Protein AF-A0A6J5VFG4-F1 (afdb_monomer)

Structure (mmCIF, N/CA/C/O backbone):
data_AF-A0A6J5VFG4-F1
#
_entry.id   AF-A0A6J5VFG4-F1
#
loop_
_atom_site.group_PDB
_atom_site.id
_atom_site.type_symbol
_atom_site.label_atom_id
_atom_site.label_alt_id
_atom_site.label_comp_id
_atom_site.label_asym_id
_atom_site.label_entity_id
_atom_site.label_seq_id
_atom_site.pdbx_PDB_ins_code
_atom_site.Cartn_x
_atom_site.Cartn_y
_atom_site.Cartn_z
_atom_site.occupancy
_atom_site.B_iso_or_equiv
_atom_site.auth_seq_id
_atom_site.auth_comp_id
_atom_site.auth_asym_id
_atom_site.auth_atom_id
_atom_site.pdbx_PDB_model_num
ATOM 1 N N . MET A 1 1 ? -16.075 -12.587 -3.058 1.00 44.75 1 MET A N 1
ATOM 2 C CA . MET A 1 1 ? -14.903 -13.185 -3.733 1.00 44.75 1 MET A CA 1
ATOM 3 C C . MET A 1 1 ? -13.722 -12.250 -3.522 1.00 44.75 1 MET A C 1
ATOM 5 O O . MET A 1 1 ? -13.872 -11.066 -3.803 1.00 44.75 1 MET A O 1
ATOM 9 N N . LEU A 1 2 ? -12.623 -12.747 -2.947 1.00 41.84 2 LEU A N 1
ATOM 10 C CA . LEU A 1 2 ? -11.382 -11.987 -2.767 1.00 41.84 2 LEU A CA 1
ATOM 11 C C . LEU A 1 2 ? -10.540 -12.166 -4.028 1.00 41.84 2 LEU A C 1
ATOM 13 O O . LEU A 1 2 ? -10.289 -13.301 -4.430 1.00 41.84 2 LEU A O 1
ATOM 17 N N . VAL A 1 3 ? -10.152 -11.066 -4.668 1.00 53.53 3 VAL A N 1
ATOM 18 C CA . VAL A 1 3 ? -9.369 -11.113 -5.906 1.00 53.53 3 VAL A CA 1
ATOM 19 C C . VAL A 1 3 ? -7.942 -10.676 -5.584 1.00 53.53 3 VAL A C 1
ATOM 21 O O . VAL A 1 3 ? -7.715 -9.535 -5.184 1.00 53.53 3 VAL A O 1
ATOM 24 N N . SER A 1 4 ? -6.986 -11.595 -5.740 1.00 50.12 4 SER A N 1
ATOM 25 C CA . SER A 1 4 ? -5.554 -11.282 -5.746 1.00 50.12 4 SER A CA 1
ATOM 26 C C . SER A 1 4 ? -5.126 -11.091 -7.197 1.00 50.12 4 SER A C 1
ATOM 28 O O . SER A 1 4 ? -5.202 -12.029 -7.991 1.00 50.12 4 SER A O 1
ATOM 30 N N . ILE A 1 5 ? -4.744 -9.868 -7.568 1.00 56.12 5 ILE A N 1
ATOM 31 C CA . ILE A 1 5 ? -4.450 -9.518 -8.964 1.00 56.12 5 ILE A CA 1
ATOM 32 C C . ILE A 1 5 ? -2.942 -9.427 -9.152 1.00 56.12 5 ILE A C 1
ATOM 34 O O . ILE A 1 5 ? -2.270 -8.632 -8.500 1.00 56.12 5 ILE A O 1
ATOM 38 N N . SER A 1 6 ? -2.432 -10.246 -10.072 1.00 51.03 6 SER A N 1
ATOM 39 C CA . SER A 1 6 ? -1.020 -10.275 -10.463 1.00 51.03 6 SER A CA 1
ATOM 40 C C . SER A 1 6 ? -0.828 -10.246 -11.989 1.00 51.03 6 SER A C 1
ATOM 42 O O . SER A 1 6 ? 0.137 -10.834 -12.444 1.00 51.03 6 SER A O 1
ATOM 44 N N . PHE A 1 7 ? -1.710 -9.661 -12.818 1.00 51.03 7 PHE A N 1
ATOM 45 C CA . PHE A 1 7 ? -1.560 -9.775 -14.288 1.00 51.03 7 PHE A CA 1
ATOM 46 C C . PHE A 1 7 ? -2.049 -8.571 -15.123 1.00 51.03 7 PHE A C 1
ATOM 48 O O . PHE A 1 7 ? -2.657 -7.640 -14.600 1.00 51.03 7 PHE A O 1
ATOM 55 N N . GLU A 1 8 ? -1.648 -8.587 -16.406 1.00 53.31 8 GLU A N 1
ATOM 56 C CA . GLU A 1 8 ? -1.772 -7.560 -17.460 1.00 53.31 8 GLU A CA 1
ATOM 57 C C . GLU A 1 8 ? -3.201 -7.064 -17.748 1.00 53.31 8 GLU A C 1
ATOM 59 O O . GLU A 1 8 ? -4.180 -7.766 -17.527 1.00 53.31 8 GLU A O 1
ATOM 64 N N . LEU A 1 9 ? -3.292 -5.834 -18.279 1.00 54.97 9 LEU A N 1
ATOM 65 C CA . LEU A 1 9 ? -4.532 -5.150 -18.672 1.00 54.97 9 LEU A CA 1
ATOM 66 C C . LEU A 1 9 ? -5.275 -5.908 -19.785 1.00 54.97 9 LEU A C 1
ATOM 68 O O . LEU A 1 9 ? -5.020 -5.687 -20.969 1.00 54.97 9 LEU A O 1
ATOM 72 N N . ASP A 1 10 ? -6.244 -6.737 -19.416 1.00 61.81 10 ASP A N 1
ATOM 73 C CA . ASP A 1 10 ? -7.206 -7.316 -20.349 1.00 61.81 10 ASP A CA 1
ATOM 74 C C . ASP A 1 10 ? -8.664 -7.082 -19.901 1.00 61.81 10 ASP A C 1
ATOM 76 O O . ASP A 1 10 ? -8.958 -6.648 -18.783 1.00 61.81 10 ASP A O 1
ATOM 80 N N . LEU A 1 11 ? -9.611 -7.355 -20.804 1.00 60.25 11 LEU A N 1
ATOM 81 C CA . LEU A 1 11 ? -11.048 -7.233 -20.527 1.00 60.25 11 LEU A CA 1
ATOM 82 C C . LEU A 1 11 ? -11.505 -8.160 -19.389 1.00 60.25 11 LEU A C 1
ATOM 84 O O . LEU A 1 11 ? -12.453 -7.830 -18.674 1.00 60.25 11 LEU A O 1
ATOM 88 N N . SER A 1 12 ? -10.828 -9.295 -19.194 1.00 66.50 12 SER A N 1
ATOM 89 C CA . SER A 1 12 ? -11.159 -10.244 -18.129 1.00 66.50 12 SER A CA 1
ATOM 90 C C . SER A 1 12 ? -10.854 -9.672 -16.739 1.00 66.50 12 SER A C 1
ATOM 92 O O . SER A 1 12 ? -11.622 -9.883 -15.795 1.00 66.50 12 SER A O 1
ATOM 94 N N . THR A 1 13 ? -9.812 -8.847 -16.625 1.00 68.31 13 THR A N 1
ATOM 95 C CA . THR A 1 13 ? -9.422 -8.158 -15.391 1.00 68.31 13 THR A CA 1
ATOM 96 C C . THR A 1 13 ? -10.493 -7.171 -14.932 1.00 68.31 13 THR A C 1
ATOM 98 O O . THR A 1 13 ? -10.845 -7.151 -13.753 1.00 68.31 13 THR A O 1
ATOM 101 N N . ILE A 1 14 ? -11.079 -6.401 -15.854 1.00 69.19 14 ILE A N 1
ATOM 102 C CA . ILE A 1 14 ? -12.143 -5.430 -15.539 1.00 69.19 14 ILE A CA 1
ATOM 103 C C . ILE A 1 14 ? -13.406 -6.146 -15.041 1.00 69.19 14 ILE A C 1
ATOM 105 O O . ILE A 1 14 ? -13.979 -5.747 -14.029 1.00 69.19 14 ILE A O 1
ATOM 109 N N . VAL A 1 15 ? -13.807 -7.237 -15.700 1.00 72.06 15 VAL A N 1
ATOM 110 C CA . VAL A 1 15 ? -14.963 -8.056 -15.283 1.00 72.06 15 VAL A CA 1
ATOM 111 C C . VAL A 1 15 ? -14.727 -8.718 -13.921 1.00 72.06 15 VAL A C 1
ATOM 113 O O . VAL A 1 15 ? -15.647 -8.878 -13.115 1.00 72.06 15 VAL A O 1
ATOM 116 N N . THR A 1 16 ? -13.486 -9.105 -13.638 1.00 79.06 16 THR A N 1
ATOM 117 C CA . THR A 1 16 ? -13.121 -9.690 -12.344 1.00 79.06 16 THR A CA 1
ATOM 118 C C . THR A 1 16 ? -13.194 -8.640 -11.235 1.00 79.06 16 THR A C 1
ATOM 120 O O . THR A 1 16 ? -13.777 -8.895 -10.180 1.00 79.06 16 THR A O 1
ATOM 123 N N . LEU A 1 17 ? -12.668 -7.439 -11.490 1.00 81.19 17 LEU A N 1
ATOM 124 C CA . LEU A 1 17 ? -12.729 -6.300 -10.573 1.00 81.19 17 LEU A CA 1
ATOM 125 C C . LEU A 1 17 ? -14.165 -5.845 -10.298 1.00 81.19 17 LEU A C 1
ATOM 127 O O . LEU A 1 17 ? -14.497 -5.560 -9.150 1.00 81.19 17 LEU A O 1
ATOM 131 N N . SER A 1 18 ? -15.042 -5.843 -11.307 1.00 82.12 18 SER A N 1
ATOM 132 C CA . SER A 1 18 ? -16.435 -5.411 -11.134 1.00 82.12 18 SER A CA 1
ATOM 133 C C . SER A 1 18 ? -17.255 -6.293 -10.199 1.00 82.12 18 SER A C 1
ATOM 135 O O . SER A 1 18 ? -18.247 -5.838 -9.641 1.00 82.12 18 SER A O 1
ATOM 137 N N . ASN A 1 19 ? -16.837 -7.543 -10.002 1.00 84.94 19 ASN A N 1
ATOM 138 C CA . ASN A 1 19 ? -17.477 -8.488 -9.087 1.00 84.94 19 ASN A CA 1
ATOM 139 C C . ASN A 1 19 ? -16.701 -8.662 -7.767 1.00 84.94 19 ASN A C 1
ATOM 141 O O . ASN A 1 19 ? -17.048 -9.518 -6.945 1.00 84.94 19 ASN A O 1
ATOM 145 N N . ALA A 1 20 ? -15.624 -7.898 -7.563 1.00 83.69 20 ALA A N 1
ATOM 146 C CA . ALA A 1 20 ? -14.801 -7.994 -6.370 1.00 83.69 20 ALA A CA 1
ATOM 147 C C . ALA A 1 20 ? -15.485 -7.301 -5.186 1.00 83.69 20 ALA A C 1
ATOM 149 O O . ALA A 1 20 ? -15.864 -6.136 -5.256 1.00 83.69 20 ALA A O 1
ATOM 150 N N . ALA A 1 21 ? -15.590 -8.015 -4.065 1.00 88.69 21 ALA A N 1
ATOM 151 C CA . ALA A 1 21 ? -16.024 -7.420 -2.797 1.00 88.69 21 ALA A CA 1
ATOM 152 C C . ALA A 1 21 ? -14.863 -6.730 -2.058 1.00 88.69 21 ALA A C 1
ATOM 154 O O . ALA A 1 21 ? -15.083 -5.930 -1.155 1.00 88.69 21 ALA A O 1
ATOM 155 N N . PHE A 1 22 ? -13.630 -7.093 -2.419 1.00 87.25 22 PHE A N 1
ATOM 156 C CA . PHE A 1 22 ? -12.394 -6.624 -1.811 1.00 87.25 22 PHE A CA 1
ATOM 157 C C . PHE A 1 22 ? -11.240 -6.819 -2.800 1.00 87.25 22 PHE A C 1
ATOM 159 O O . PHE A 1 22 ? -11.153 -7.871 -3.447 1.00 87.25 22 PHE A O 1
ATOM 166 N N . VAL A 1 23 ? -10.342 -5.839 -2.881 1.00 89.56 23 VAL A N 1
ATOM 167 C CA . VAL A 1 23 ? -9.135 -5.867 -3.713 1.00 89.56 23 VAL A CA 1
ATOM 168 C C . VAL A 1 23 ? -7.900 -5.964 -2.819 1.00 89.56 23 VAL A C 1
ATOM 170 O O . VAL A 1 23 ? -7.628 -5.078 -2.010 1.00 89.56 23 VAL A O 1
ATOM 173 N N . LEU A 1 24 ? -7.129 -7.039 -2.994 1.00 88.62 24 LEU A N 1
ATOM 174 C CA . LEU A 1 24 ? -5.840 -7.235 -2.333 1.00 88.62 24 LEU A CA 1
ATOM 175 C C . LEU A 1 24 ? -4.719 -7.144 -3.367 1.00 88.62 24 LEU A C 1
ATOM 177 O O . LEU A 1 24 ? -4.624 -8.002 -4.250 1.00 88.62 24 LEU A O 1
ATOM 181 N N . VAL A 1 25 ? -3.838 -6.155 -3.221 1.00 88.06 25 VAL A N 1
ATOM 182 C CA . VAL A 1 25 ? -2.625 -6.047 -4.039 1.00 88.06 25 VAL A CA 1
ATOM 183 C C . VAL A 1 25 ? -1.414 -6.421 -3.183 1.00 88.06 25 VAL A C 1
ATOM 185 O O . VAL A 1 25 ? -1.048 -5.675 -2.267 1.00 88.06 25 VAL A O 1
ATOM 188 N N . PRO A 1 26 ? -0.798 -7.588 -3.434 1.00 85.94 26 PRO A N 1
ATOM 189 C CA . PRO A 1 26 ? 0.342 -8.050 -2.660 1.00 85.94 26 PRO A CA 1
ATOM 190 C C . PRO A 1 26 ? 1.625 -7.295 -3.032 1.00 85.94 26 PRO A C 1
ATOM 192 O O . PRO A 1 26 ? 1.679 -6.509 -3.979 1.00 85.94 26 PRO A O 1
ATOM 195 N N . GLY A 1 27 ? 2.694 -7.587 -2.292 1.00 80.38 27 GLY A N 1
ATOM 196 C CA . GLY A 1 27 ? 4.033 -7.162 -2.679 1.00 80.38 27 GLY A CA 1
ATOM 197 C C . GLY A 1 27 ? 4.496 -7.842 -3.970 1.00 80.38 27 GLY A C 1
ATOM 198 O O . GLY A 1 27 ? 4.055 -8.936 -4.315 1.00 80.38 27 GLY A O 1
ATOM 199 N N . GLY A 1 28 ? 5.445 -7.212 -4.651 1.00 77.94 28 GLY A N 1
ATOM 200 C CA . GLY A 1 28 ? 6.072 -7.724 -5.864 1.00 77.94 28 GLY A CA 1
ATOM 201 C C . GLY A 1 28 ? 7.458 -7.117 -6.046 1.00 77.94 28 GLY A C 1
ATOM 202 O O . GLY A 1 28 ? 7.914 -6.333 -5.211 1.00 77.94 28 GLY A O 1
ATOM 203 N N . PHE A 1 29 ? 8.147 -7.513 -7.112 1.00 72.75 29 PHE A N 1
ATOM 204 C CA . PHE A 1 29 ? 9.453 -6.966 -7.466 1.00 72.75 29 PHE A CA 1
ATOM 205 C C . PHE A 1 29 ? 9.590 -6.881 -8.987 1.00 72.75 29 PHE A C 1
ATOM 207 O O . PHE A 1 29 ? 9.280 -7.853 -9.681 1.00 72.75 29 PHE A O 1
ATOM 214 N N . GLY A 1 30 ? 10.106 -5.753 -9.477 1.00 72.50 30 GLY A N 1
ATOM 215 C CA . GLY A 1 30 ? 10.224 -5.471 -10.906 1.00 72.50 30 GLY A CA 1
ATOM 216 C C . GLY A 1 30 ? 8.951 -4.875 -11.515 1.00 72.50 30 GLY A C 1
ATOM 217 O O . GLY A 1 30 ? 8.002 -4.534 -10.819 1.00 72.50 30 GLY A O 1
ATOM 218 N N . ASP A 1 31 ? 8.954 -4.750 -12.838 1.00 74.00 31 ASP A N 1
ATOM 219 C CA . ASP A 1 31 ? 7.977 -4.016 -13.656 1.00 74.00 31 ASP A CA 1
ATOM 220 C C . ASP A 1 31 ? 6.775 -4.855 -14.126 1.00 74.00 31 ASP A C 1
ATOM 222 O O . ASP A 1 31 ? 5.698 -4.330 -14.432 1.00 74.00 31 ASP A O 1
ATOM 226 N N . ARG A 1 32 ? 6.932 -6.180 -14.184 1.00 79.38 32 ARG A N 1
ATOM 227 C CA . ARG A 1 32 ? 5.890 -7.090 -14.675 1.00 79.38 32 ARG A CA 1
ATOM 228 C C . ARG A 1 32 ? 4.639 -7.039 -13.798 1.00 79.38 32 ARG A C 1
ATOM 230 O O . ARG A 1 32 ? 4.697 -7.265 -12.594 1.00 79.38 32 ARG A O 1
ATOM 237 N N . GLY A 1 33 ? 3.488 -6.795 -14.427 1.00 77.81 33 GLY A N 1
ATOM 238 C CA . GLY A 1 33 ? 2.179 -6.762 -13.760 1.00 77.81 33 GLY A CA 1
ATOM 239 C C . GLY A 1 33 ? 1.864 -5.462 -13.008 1.00 77.81 33 GLY A C 1
ATOM 240 O O . GLY A 1 33 ? 0.717 -5.270 -12.606 1.00 77.81 33 GLY A O 1
ATOM 241 N N . VAL A 1 34 ? 2.818 -4.528 -12.891 1.00 83.19 34 VAL A N 1
ATOM 242 C CA . VAL A 1 34 ? 2.644 -3.254 -12.167 1.00 83.19 34 VAL A CA 1
ATOM 243 C C . VAL A 1 34 ? 1.479 -2.441 -12.727 1.00 83.19 34 VAL A C 1
ATOM 245 O O . VAL A 1 34 ? 0.654 -1.942 -11.968 1.00 83.19 34 VAL A O 1
ATOM 248 N N . LYS A 1 35 ? 1.335 -2.368 -14.055 1.00 83.06 35 LYS A N 1
ATOM 249 C CA . LYS A 1 35 ? 0.219 -1.646 -14.693 1.00 83.06 35 LYS A CA 1
ATOM 250 C C . LYS A 1 35 ? -1.155 -2.202 -14.296 1.00 83.06 35 LYS A C 1
ATOM 252 O O . LYS A 1 35 ? -2.088 -1.429 -14.096 1.00 83.06 35 LYS A O 1
ATOM 257 N N . GLY A 1 36 ? -1.275 -3.523 -14.151 1.00 84.06 36 GLY A N 1
ATOM 258 C CA . GLY A 1 36 ? -2.506 -4.170 -13.690 1.00 84.06 36 GLY A CA 1
ATOM 259 C C . GLY A 1 36 ? -2.797 -3.874 -12.218 1.00 84.06 36 GLY A C 1
ATOM 260 O O . GLY A 1 36 ? -3.933 -3.579 -11.860 1.00 84.06 36 GLY A O 1
ATOM 261 N N . MET A 1 37 ? -1.761 -3.857 -11.374 1.00 87.19 37 MET A N 1
ATOM 262 C CA . MET A 1 37 ? -1.876 -3.470 -9.961 1.00 87.19 37 MET A CA 1
ATOM 263 C C . MET A 1 37 ? -2.306 -2.006 -9.796 1.00 87.19 37 MET A C 1
ATOM 265 O O . MET A 1 37 ? -3.199 -1.717 -9.002 1.00 87.19 37 MET A O 1
ATOM 269 N N . ILE A 1 38 ? -1.731 -1.093 -10.590 1.00 87.44 38 ILE A N 1
ATOM 270 C CA . ILE A 1 38 ? -2.130 0.322 -10.630 1.00 87.44 38 ILE A CA 1
ATOM 271 C C . ILE A 1 38 ? -3.604 0.447 -11.030 1.00 87.44 38 ILE A C 1
ATOM 273 O O . ILE A 1 38 ? -4.355 1.174 -10.380 1.00 87.44 38 ILE A O 1
ATOM 277 N N . LEU A 1 39 ? -4.044 -0.292 -12.057 1.00 87.06 39 LEU A N 1
ATOM 278 C CA . LEU A 1 39 ? -5.446 -0.300 -12.477 1.00 87.06 39 LEU A CA 1
ATOM 279 C C . LEU A 1 39 ? -6.370 -0.826 -11.373 1.00 87.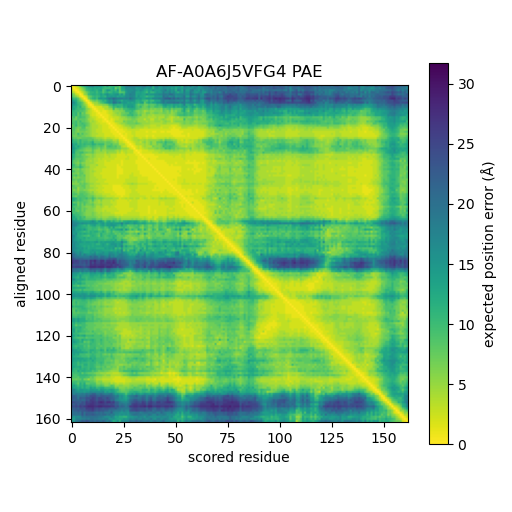06 39 LEU A C 1
ATOM 281 O O . LEU A 1 39 ? -7.411 -0.228 -11.122 1.00 87.06 39 LEU A O 1
ATOM 285 N N . ALA A 1 40 ? -5.995 -1.913 -10.699 1.00 88.62 40 ALA A N 1
ATOM 286 C CA . ALA A 1 40 ? -6.774 -2.480 -9.603 1.00 88.62 40 ALA A CA 1
ATOM 287 C C . ALA A 1 40 ? -6.923 -1.487 -8.441 1.00 88.62 40 ALA A C 1
ATOM 289 O O . ALA A 1 40 ? -8.027 -1.300 -7.928 1.00 88.62 40 ALA A O 1
ATOM 290 N N . ALA A 1 41 ? -5.838 -0.803 -8.067 1.00 89.81 41 ALA A N 1
ATOM 291 C CA . ALA A 1 41 ? -5.869 0.229 -7.038 1.00 89.81 41 ALA A CA 1
ATOM 292 C C . ALA A 1 41 ? -6.720 1.438 -7.455 1.00 89.81 41 ALA A C 1
ATOM 294 O O . ALA A 1 41 ? -7.505 1.947 -6.653 1.00 89.81 41 ALA A O 1
ATOM 295 N N . LYS A 1 42 ? -6.611 1.871 -8.720 1.00 89.00 42 LYS A N 1
ATOM 296 C CA . LYS A 1 42 ? -7.449 2.937 -9.285 1.00 89.00 42 LYS A CA 1
ATOM 297 C C . LYS A 1 42 ? -8.929 2.560 -9.236 1.00 89.00 42 LYS A C 1
ATOM 299 O O . LYS A 1 42 ? -9.734 3.317 -8.706 1.00 89.00 42 LYS A O 1
ATOM 304 N N . TYR A 1 43 ? -9.269 1.367 -9.722 1.00 89.81 43 TYR A N 1
ATOM 305 C CA . TYR A 1 43 ? -10.637 0.861 -9.739 1.00 89.81 43 TYR A CA 1
ATOM 306 C C . TYR A 1 43 ? -11.231 0.809 -8.332 1.00 89.81 43 TYR A C 1
ATOM 308 O O . TYR A 1 43 ? -12.344 1.290 -8.123 1.00 89.81 43 TYR A O 1
ATOM 316 N N . ALA A 1 44 ? -10.484 0.261 -7.369 1.00 90.44 44 ALA A N 1
ATOM 317 C CA . ALA A 1 44 ? -10.934 0.162 -5.989 1.00 90.44 44 ALA A CA 1
ATOM 318 C C . ALA A 1 44 ? -11.253 1.546 -5.408 1.00 90.44 44 ALA A C 1
ATOM 320 O O . ALA A 1 44 ? -12.350 1.756 -4.895 1.00 90.44 44 ALA A O 1
ATOM 321 N N . ARG A 1 45 ? -10.340 2.506 -5.613 1.00 89.94 45 ARG A N 1
ATOM 322 C CA . ARG A 1 45 ? -10.477 3.901 -5.178 1.00 89.94 45 ARG A CA 1
ATOM 323 C C . ARG A 1 45 ? -11.698 4.597 -5.787 1.00 89.94 45 ARG A C 1
ATOM 325 O O . ARG A 1 45 ? -12.414 5.286 -5.070 1.00 89.94 45 ARG A O 1
ATOM 332 N N . GLU A 1 46 ? -11.925 4.443 -7.090 1.00 90.00 46 GLU A N 1
ATOM 333 C CA . GLU A 1 46 ? -13.010 5.127 -7.813 1.00 90.00 46 GLU A CA 1
ATOM 334 C C . GLU A 1 46 ? -14.393 4.515 -7.544 1.00 90.00 46 GLU A C 1
ATOM 336 O O . GLU A 1 46 ? -15.396 5.224 -7.582 1.00 90.00 46 GLU A O 1
ATOM 341 N N . ASN A 1 47 ? -14.454 3.215 -7.242 1.00 90.38 47 ASN A N 1
ATOM 342 C CA . ASN A 1 47 ? -15.711 2.478 -7.069 1.00 90.38 47 ASN A CA 1
ATOM 343 C C . ASN A 1 47 ? -16.043 2.167 -5.601 1.00 90.38 47 ASN A C 1
ATOM 345 O O . ASN A 1 47 ? -16.978 1.415 -5.335 1.00 90.38 47 ASN A O 1
ATOM 349 N N . ASN A 1 48 ? -15.303 2.740 -4.645 1.00 91.25 48 ASN A N 1
ATOM 350 C CA . ASN A 1 48 ? -15.458 2.490 -3.208 1.00 91.25 48 ASN A CA 1
ATOM 351 C C . ASN A 1 48 ? -15.356 1.003 -2.820 1.00 91.25 48 ASN A C 1
ATOM 353 O O . ASN A 1 48 ? -15.998 0.557 -1.865 1.00 91.25 48 ASN A O 1
ATOM 357 N N . VAL A 1 49 ? -14.560 0.223 -3.555 1.00 91.44 49 VAL A N 1
ATOM 358 C CA . VAL A 1 49 ? -14.328 -1.191 -3.237 1.00 91.44 49 VAL A CA 1
ATOM 359 C C . VAL A 1 49 ? -13.192 -1.272 -2.219 1.00 91.44 49 VAL A C 1
ATOM 361 O O . VAL A 1 49 ? -12.112 -0.752 -2.495 1.00 91.44 49 VAL A O 1
ATOM 364 N N . PRO A 1 50 ? -13.388 -1.926 -1.059 1.00 92.06 50 PRO A N 1
ATOM 365 C CA . PRO A 1 50 ? -12.350 -2.102 -0.050 1.00 92.06 50 PRO A CA 1
ATOM 366 C C . PRO A 1 50 ? -10.998 -2.552 -0.622 1.00 92.06 50 PRO A C 1
ATOM 368 O O . PRO A 1 50 ? -10.941 -3.500 -1.407 1.00 92.06 50 PRO A O 1
ATOM 371 N N . TYR A 1 51 ? -9.918 -1.882 -0.213 1.00 90.94 51 TYR A N 1
ATOM 372 C CA . TYR A 1 51 ? -8.572 -2.077 -0.754 1.00 90.94 51 TYR A CA 1
ATOM 373 C C . TYR A 1 51 ? -7.525 -2.280 0.343 1.00 90.94 51 TYR A C 1
ATOM 375 O O . TYR A 1 51 ? -7.469 -1.504 1.301 1.00 90.94 51 TYR A O 1
ATOM 383 N N . LEU A 1 52 ? -6.639 -3.258 0.145 1.00 89.81 52 LEU A N 1
ATOM 384 C CA . LEU A 1 52 ? -5.390 -3.390 0.894 1.00 89.81 52 LEU A CA 1
ATOM 385 C C . LEU A 1 52 ? -4.197 -3.547 -0.052 1.00 89.81 52 LEU A C 1
ATOM 387 O O . LEU A 1 52 ? -4.121 -4.505 -0.823 1.00 89.81 52 LEU A O 1
ATOM 391 N N . GLY A 1 53 ? -3.242 -2.625 0.053 1.00 88.94 53 GLY A N 1
ATOM 392 C CA . GLY A 1 53 ? -1.976 -2.661 -0.674 1.00 88.94 53 GLY A CA 1
ATOM 393 C C . GLY A 1 53 ? -0.804 -2.978 0.250 1.00 88.94 53 GLY A C 1
ATOM 394 O O . GLY A 1 53 ? -0.551 -2.239 1.198 1.00 88.94 53 GLY A O 1
ATOM 395 N N . ILE A 1 54 ? -0.056 -4.040 -0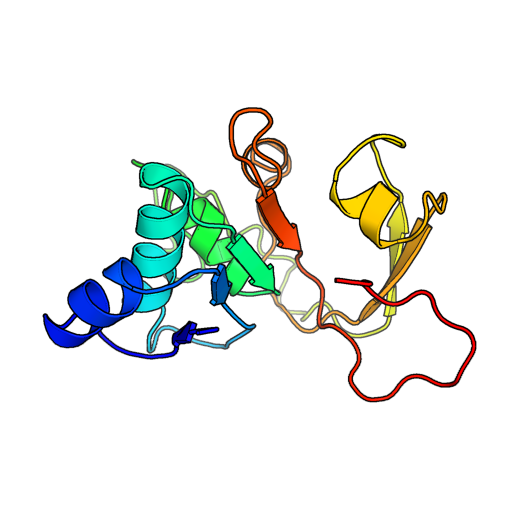.044 1.00 86.12 54 ILE A N 1
ATOM 396 C CA . ILE A 1 54 ? 1.104 -4.474 0.750 1.00 86.12 54 ILE A CA 1
ATOM 397 C C . ILE A 1 54 ? 2.384 -4.255 -0.060 1.00 86.12 54 ILE A C 1
ATOM 399 O O . ILE A 1 54 ? 2.497 -4.744 -1.182 1.00 86.12 54 ILE A O 1
ATOM 403 N N . CYS A 1 55 ? 3.379 -3.572 0.506 1.00 85.50 55 CYS A N 1
ATOM 404 C CA . CYS A 1 55 ? 4.673 -3.293 -0.121 1.00 85.50 55 CYS A CA 1
ATOM 405 C C . CYS A 1 55 ? 4.504 -2.601 -1.493 1.00 85.50 55 CYS A C 1
ATOM 407 O O . CYS A 1 55 ? 4.064 -1.454 -1.546 1.00 85.50 55 CYS A O 1
ATOM 409 N N . LEU A 1 56 ? 4.759 -3.291 -2.610 1.00 83.88 56 LEU A N 1
ATOM 410 C CA . LEU A 1 56 ? 4.486 -2.769 -3.958 1.00 83.88 56 LEU A CA 1
ATOM 411 C C . LEU A 1 56 ? 3.003 -2.395 -4.157 1.00 83.88 56 LEU A C 1
ATOM 413 O O . LEU A 1 56 ? 2.692 -1.442 -4.867 1.00 83.88 56 LEU A O 1
ATOM 417 N N . GLY A 1 57 ? 2.074 -3.074 -3.479 1.00 85.88 57 GLY A N 1
ATOM 418 C CA . GLY A 1 57 ? 0.660 -2.698 -3.457 1.00 85.88 57 GLY A CA 1
ATOM 419 C C . GLY A 1 57 ? 0.405 -1.317 -2.849 1.00 85.88 57 GLY A C 1
ATOM 420 O O . GLY A 1 57 ? -0.490 -0.598 -3.288 1.00 85.88 57 GLY A O 1
ATOM 421 N N . MET A 1 58 ? 1.210 -0.894 -1.870 1.00 88.00 58 MET A N 1
ATOM 422 C CA . MET A 1 58 ? 1.148 0.473 -1.353 1.00 88.00 58 MET A CA 1
ATOM 423 C C . MET A 1 58 ? 1.649 1.464 -2.407 1.00 88.00 58 MET A C 1
ATOM 425 O O . MET A 1 58 ? 0.977 2.453 -2.685 1.00 88.00 58 MET A O 1
ATOM 429 N N . GLN A 1 59 ? 2.785 1.180 -3.042 1.00 86.06 59 GLN A N 1
ATOM 430 C CA . GLN A 1 59 ? 3.368 2.054 -4.065 1.00 86.06 59 GLN A CA 1
ATOM 431 C C . GLN A 1 59 ? 2.435 2.220 -5.273 1.00 86.06 59 GLN A C 1
ATOM 433 O O . GLN A 1 59 ? 2.142 3.337 -5.686 1.00 86.06 59 GLN A O 1
ATOM 438 N N . THR A 1 60 ? 1.880 1.127 -5.791 1.00 87.19 60 THR A N 1
ATOM 439 C CA . THR A 1 60 ? 0.924 1.156 -6.913 1.00 87.19 60 THR A CA 1
ATOM 440 C C . THR A 1 60 ? -0.373 1.891 -6.570 1.00 87.19 60 THR A C 1
ATOM 442 O O . THR A 1 60 ? -0.965 2.517 -7.445 1.00 87.19 60 THR A O 1
ATOM 445 N N . SER A 1 61 ? -0.773 1.912 -5.293 1.00 88.44 61 SER A N 1
ATOM 446 C CA . SER A 1 61 ? -1.914 2.704 -4.811 1.00 88.44 61 SER A CA 1
ATOM 447 C C . SER A 1 61 ? -1.687 4.219 -4.832 1.00 88.44 61 SER A C 1
ATOM 449 O O . SER A 1 61 ? -2.656 4.980 -4.809 1.00 88.44 61 SER A O 1
ATOM 451 N N . VAL A 1 62 ? -0.420 4.640 -4.843 1.00 85.94 62 VAL A N 1
ATOM 452 C CA . VAL A 1 62 ? 0.007 6.033 -5.000 1.00 85.94 62 VAL A CA 1
ATOM 453 C C . VAL A 1 62 ? 0.133 6.380 -6.477 1.00 85.94 62 VAL A C 1
ATOM 455 O O . VAL A 1 62 ? -0.344 7.427 -6.904 1.00 85.94 62 VAL A O 1
ATOM 458 N N . LEU A 1 63 ? 0.709 5.469 -7.264 1.00 84.25 63 LEU A N 1
ATOM 459 C CA . LEU A 1 63 ? 0.840 5.600 -8.719 1.00 84.25 63 LEU A CA 1
ATOM 460 C C . LEU A 1 63 ? -0.506 5.562 -9.457 1.00 84.25 63 LEU A C 1
ATOM 462 O O . LEU A 1 63 ? -0.580 5.941 -10.620 1.00 84.25 63 LEU A O 1
ATOM 466 N N . SER A 1 64 ? -1.583 5.115 -8.806 1.00 83.06 64 SER A N 1
ATOM 467 C CA . SER A 1 64 ? -2.935 5.178 -9.372 1.00 83.06 64 SER A CA 1
ATOM 468 C C . SER A 1 64 ? -3.514 6.593 -9.428 1.00 83.06 64 SER A C 1
ATOM 470 O O . SER A 1 64 ? -4.531 6.804 -10.093 1.00 83.06 64 SER A O 1
ATOM 472 N N . LEU A 1 65 ? -2.882 7.563 -8.761 1.00 81.56 65 LEU A N 1
ATOM 473 C CA . LEU A 1 65 ? -3.264 8.964 -8.847 1.00 81.56 65 LEU A CA 1
ATOM 474 C C . LEU A 1 65 ? -2.817 9.587 -10.165 1.00 81.56 65 LEU A C 1
ATOM 476 O O . LEU A 1 65 ? -1.735 9.314 -10.683 1.00 81.56 65 LEU A O 1
ATOM 480 N N . GLU A 1 66 ? -3.637 10.498 -10.682 1.00 65.38 66 GLU A N 1
ATOM 481 C 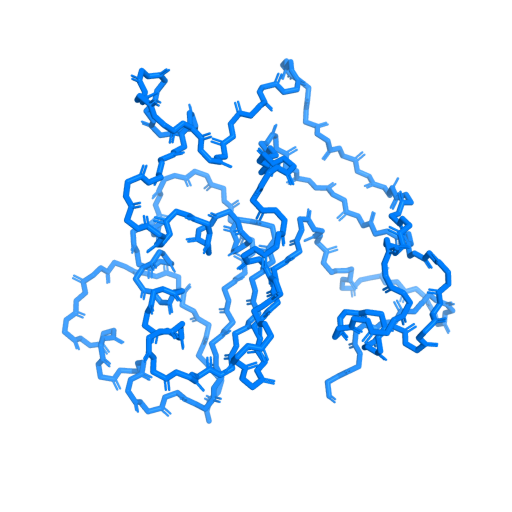CA . GLU A 1 66 ? -3.248 11.265 -11.854 1.00 65.38 66 GLU A CA 1
ATOM 482 C C . GLU A 1 66 ? -1.982 12.079 -11.562 1.00 65.38 66 GLU A C 1
ATOM 484 O O . GLU A 1 66 ? -1.909 12.815 -10.576 1.00 65.38 66 GLU A O 1
ATOM 489 N N . ARG A 1 67 ? -1.011 11.988 -12.480 1.00 66.56 67 ARG A N 1
ATOM 490 C CA . ARG A 1 67 ? 0.239 12.766 -12.496 1.00 66.56 67 ARG A CA 1
ATOM 491 C C . ARG A 1 67 ? 1.278 12.370 -11.445 1.00 66.56 67 ARG A C 1
ATOM 493 O O . ARG A 1 67 ? 2.138 13.195 -11.162 1.00 66.56 67 ARG A O 1
ATOM 500 N N . VAL A 1 68 ? 1.230 11.166 -10.882 1.00 73.75 68 VAL A N 1
ATOM 501 C CA . VAL A 1 68 ? 2.256 10.664 -9.954 1.00 73.75 68 VAL A CA 1
ATOM 502 C C . VAL A 1 68 ? 2.960 9.460 -10.575 1.00 73.75 68 VAL A C 1
ATOM 504 O O . VAL A 1 68 ? 2.290 8.520 -10.986 1.00 73.75 68 VAL A O 1
ATOM 507 N N . ASP A 1 69 ? 4.294 9.475 -10.625 1.00 73.38 69 ASP A N 1
ATOM 508 C CA . ASP A 1 69 ? 5.087 8.357 -11.160 1.00 73.38 69 ASP A CA 1
ATOM 509 C C . ASP A 1 69 ? 6.145 7.865 -10.158 1.00 73.38 69 ASP A C 1
ATOM 511 O O . ASP A 1 69 ? 6.302 8.430 -9.067 1.00 73.38 69 ASP A O 1
ATOM 515 N N . SER A 1 70 ? 6.865 6.796 -10.503 1.00 72.06 70 SER A N 1
ATOM 516 C CA . SER A 1 70 ? 7.957 6.268 -9.692 1.00 72.06 70 SER A CA 1
ATOM 517 C C . SER A 1 70 ? 9.308 6.353 -10.379 1.00 72.06 70 SER A C 1
ATOM 519 O O . SER A 1 70 ? 9.456 5.917 -11.515 1.00 72.06 70 SER A O 1
ATOM 521 N N . THR A 1 71 ? 10.331 6.765 -9.625 1.00 72.88 71 THR A N 1
ATOM 522 C CA . THR A 1 71 ? 11.725 6.687 -10.092 1.00 72.88 71 THR A CA 1
ATOM 523 C C . THR A 1 71 ? 12.245 5.252 -10.217 1.00 72.88 71 THR A C 1
ATOM 525 O O . THR A 1 71 ? 13.326 5.046 -10.760 1.00 72.88 71 THR A O 1
ATOM 528 N N . GLU A 1 72 ? 11.495 4.247 -9.745 1.00 71.94 72 GLU A N 1
ATOM 529 C CA . GLU A 1 72 ? 11.773 2.837 -10.047 1.00 71.94 72 GLU A CA 1
ATOM 530 C C . GLU A 1 72 ? 11.546 2.515 -11.533 1.00 71.94 72 GLU A C 1
ATOM 532 O O . GLU A 1 72 ? 12.259 1.679 -12.086 1.00 71.94 72 GLU A O 1
ATOM 537 N N . PHE A 1 73 ? 10.579 3.180 -12.178 1.00 71.94 73 PHE A N 1
ATOM 538 C CA . PHE A 1 73 ? 10.182 2.912 -13.565 1.00 71.94 73 PHE A CA 1
ATOM 539 C C . PHE A 1 73 ? 10.595 4.028 -14.535 1.00 71.94 73 PHE A C 1
ATOM 541 O O . PHE A 1 73 ? 10.902 3.732 -15.689 1.00 71.94 73 PHE A O 1
ATOM 548 N N . ASP A 1 74 ? 10.639 5.282 -14.074 1.00 72.56 74 ASP A N 1
ATOM 549 C CA . ASP A 1 74 ? 11.117 6.444 -14.828 1.00 72.56 74 ASP A CA 1
ATOM 550 C C . ASP A 1 74 ? 11.955 7.373 -13.934 1.00 72.56 74 ASP A C 1
ATOM 552 O O . ASP A 1 74 ? 11.434 8.158 -13.138 1.00 72.56 74 ASP A O 1
ATOM 556 N N . GLU A 1 75 ? 13.280 7.306 -14.083 1.00 72.94 75 GLU A N 1
ATOM 557 C CA . GLU A 1 75 ? 14.239 8.119 -13.323 1.00 72.94 75 GLU A CA 1
ATOM 558 C C . GLU A 1 75 ? 14.060 9.635 -13.546 1.00 72.94 75 GLU A C 1
ATOM 560 O O . GLU A 1 75 ? 14.439 10.434 -12.688 1.00 72.94 75 GLU A O 1
ATOM 565 N N . HIS A 1 76 ? 13.451 10.052 -14.662 1.00 73.44 76 HIS A N 1
ATOM 566 C CA . HIS A 1 76 ? 13.285 11.458 -15.039 1.00 73.44 76 HIS A CA 1
ATOM 567 C C . HIS A 1 76 ? 11.872 12.005 -14.804 1.00 73.44 76 HIS A C 1
ATOM 569 O O . HIS A 1 76 ? 11.557 13.102 -15.278 1.00 73.44 76 HIS A O 1
ATOM 575 N N . THR A 1 77 ? 11.023 11.288 -14.060 1.00 73.88 77 THR A N 1
ATOM 576 C CA . THR A 1 77 ? 9.643 11.726 -13.842 1.00 73.88 77 THR A CA 1
ATOM 577 C C . THR A 1 77 ? 9.560 13.115 -13.181 1.00 73.88 77 THR A C 1
ATOM 579 O O . THR A 1 77 ? 10.209 13.368 -12.160 1.00 73.88 77 THR A O 1
ATOM 582 N N . PRO A 1 78 ? 8.729 14.035 -13.711 1.00 71.00 78 PRO A N 1
ATOM 583 C CA . PRO A 1 78 ? 8.584 15.380 -13.160 1.00 71.00 78 PRO A CA 1
ATOM 584 C C . PRO A 1 78 ? 7.841 15.412 -11.815 1.00 71.00 78 PRO A C 1
ATOM 586 O O . PRO A 1 78 ? 7.851 16.447 -11.150 1.00 71.00 78 PRO A O 1
ATOM 589 N N . ASN A 1 79 ? 7.179 14.318 -11.413 1.00 70.50 79 ASN A N 1
ATOM 590 C CA . ASN A 1 79 ? 6.444 14.243 -10.149 1.00 70.50 79 ASN A CA 1
ATOM 591 C C . ASN A 1 79 ? 6.596 12.861 -9.476 1.00 70.50 79 ASN A C 1
ATOM 593 O O . ASN A 1 79 ? 5.703 12.011 -9.580 1.00 70.50 79 ASN A O 1
ATOM 597 N N . PRO A 1 80 ? 7.728 12.618 -8.790 1.00 69.56 80 PRO A N 1
ATOM 598 C CA . PRO A 1 80 ? 8.003 11.337 -8.152 1.00 69.56 80 PRO A CA 1
ATOM 599 C C . PRO A 1 80 ? 7.160 11.161 -6.881 1.00 69.56 80 PRO A C 1
ATOM 601 O O . PRO A 1 80 ? 7.358 11.864 -5.889 1.00 69.56 80 PRO A O 1
ATOM 604 N N . GLY A 1 81 ? 6.244 10.191 -6.877 1.00 59.00 81 GLY A N 1
ATOM 605 C CA . GLY A 1 81 ? 5.486 9.805 -5.677 1.00 59.00 81 GLY A CA 1
ATOM 606 C C . GLY A 1 81 ? 6.035 8.594 -4.930 1.00 59.00 81 GLY A C 1
ATOM 607 O O . GLY A 1 81 ? 5.800 8.441 -3.731 1.00 59.00 81 GLY A O 1
ATOM 608 N N . SER A 1 82 ? 6.803 7.752 -5.617 1.00 62.34 82 SER A N 1
ATOM 609 C CA . SER A 1 82 ? 7.559 6.637 -5.041 1.00 62.34 82 SER A CA 1
ATOM 610 C C . SER A 1 82 ? 8.957 6.671 -5.632 1.00 62.34 82 SER A C 1
ATOM 612 O O . SER A 1 82 ? 9.085 6.775 -6.849 1.00 62.34 82 SER A O 1
ATOM 614 N N . GLY A 1 83 ? 10.014 6.605 -4.824 1.00 57.12 83 GLY A N 1
ATOM 615 C CA . GLY A 1 83 ? 11.342 6.706 -5.431 1.00 57.12 83 GLY A CA 1
ATOM 616 C C . GLY A 1 83 ? 12.456 7.366 -4.651 1.00 57.12 83 GLY A C 1
ATOM 617 O O . GLY A 1 83 ? 13.507 7.644 -5.229 1.00 57.12 83 GLY A O 1
ATOM 618 N N . THR A 1 84 ? 12.269 7.653 -3.362 1.00 53.66 84 THR A N 1
ATOM 619 C CA . THR A 1 84 ? 13.403 8.125 -2.561 1.00 53.66 84 THR A CA 1
ATOM 620 C C . THR A 1 84 ? 14.413 6.985 -2.459 1.00 53.66 84 THR A C 1
ATOM 622 O O . THR A 1 84 ? 14.219 6.007 -1.741 1.00 53.66 84 THR A O 1
ATOM 625 N N . HIS A 1 85 ? 15.461 7.073 -3.277 1.00 47.84 85 HIS A N 1
ATOM 626 C CA . HIS A 1 85 ? 16.515 6.079 -3.368 1.00 47.84 85 HIS A CA 1
ATOM 627 C C . HIS A 1 85 ? 17.229 6.042 -2.015 1.00 47.84 85 HIS A C 1
ATOM 629 O O . HIS A 1 85 ? 18.029 6.925 -1.700 1.00 47.84 85 HIS A O 1
ATOM 635 N N . VAL A 1 86 ? 16.937 5.042 -1.180 1.00 46.50 86 VAL A N 1
ATOM 636 C CA . VAL A 1 86 ? 17.617 4.857 0.112 1.00 46.50 86 VAL A CA 1
ATOM 637 C C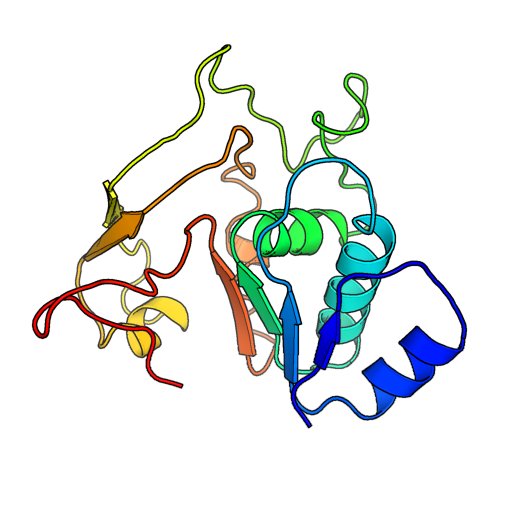 . VAL A 1 86 ? 18.994 4.219 -0.133 1.00 46.50 86 VAL A C 1
ATOM 639 O O . VAL A 1 86 ? 19.331 3.182 0.425 1.00 46.50 86 VAL A O 1
ATOM 642 N N . GLY A 1 87 ? 19.788 4.810 -1.031 1.00 48.75 87 GLY A N 1
ATOM 643 C CA . GLY A 1 87 ? 21.063 4.262 -1.489 1.00 48.75 87 GLY A CA 1
ATOM 644 C C . GLY A 1 87 ? 20.954 2.855 -2.093 1.00 48.75 87 GLY A C 1
ATOM 645 O O . GLY A 1 87 ? 19.879 2.288 -2.272 1.00 48.75 87 GLY A O 1
ATOM 646 N N . SER A 1 88 ? 22.102 2.257 -2.394 1.00 46.94 88 SER A N 1
ATOM 647 C CA . SER A 1 88 ? 22.232 0.909 -2.969 1.00 46.94 88 SER A CA 1
ATOM 648 C C . SER A 1 88 ? 21.773 -0.230 -2.035 1.00 46.94 88 SER A C 1
ATOM 650 O O . SER A 1 88 ? 21.997 -1.403 -2.338 1.00 46.94 88 SER A O 1
ATOM 652 N N . THR A 1 89 ? 21.153 0.083 -0.892 1.00 57.03 89 THR A N 1
ATOM 653 C CA . THR A 1 89 ? 20.906 -0.851 0.210 1.00 57.03 89 THR A CA 1
ATOM 654 C C . THR A 1 89 ? 19.405 -1.064 0.411 1.00 57.03 89 THR A C 1
ATOM 656 O O . THR A 1 89 ? 18.652 -0.137 0.681 1.00 57.03 89 THR A O 1
ATOM 659 N N . VAL A 1 90 ? 18.958 -2.316 0.296 1.00 68.38 90 VAL A N 1
ATOM 660 C CA . VAL A 1 90 ? 17.561 -2.722 0.536 1.00 68.38 90 VAL A CA 1
ATOM 661 C C . VAL A 1 90 ? 17.203 -2.512 2.012 1.00 68.38 90 VAL A C 1
ATOM 663 O O . VAL A 1 90 ? 17.958 -2.929 2.895 1.00 68.38 90 VAL A O 1
ATOM 666 N N . ARG A 1 91 ? 16.029 -1.936 2.304 1.00 75.12 91 ARG A N 1
ATOM 667 C CA . ARG A 1 91 ? 15.457 -1.960 3.657 1.00 75.12 91 ARG A CA 1
ATOM 668 C C . ARG A 1 91 ? 15.005 -3.385 3.953 1.00 75.12 91 ARG A C 1
ATOM 670 O O . ARG A 1 91 ? 14.011 -3.860 3.407 1.00 75.12 91 ARG A O 1
ATOM 677 N N . LEU A 1 92 ? 15.774 -4.071 4.795 1.00 80.00 92 LEU A N 1
ATOM 678 C CA . LEU A 1 92 ? 15.563 -5.469 5.155 1.00 80.00 92 LEU A CA 1
ATOM 679 C C . LEU A 1 92 ? 15.393 -5.630 6.670 1.00 80.00 92 LEU A C 1
ATOM 681 O O . LEU A 1 92 ? 16.108 -5.001 7.452 1.00 80.00 92 LEU A O 1
ATOM 685 N N . GLY A 1 93 ? 14.489 -6.521 7.076 1.00 81.12 93 GLY A N 1
ATOM 686 C CA . GLY A 1 93 ? 14.325 -6.945 8.468 1.00 81.12 93 GLY A CA 1
ATOM 687 C C . GLY A 1 93 ? 13.202 -6.223 9.210 1.00 81.12 93 GLY A C 1
ATOM 688 O O . GLY A 1 93 ? 12.398 -5.518 8.604 1.00 81.12 93 GLY A O 1
ATOM 689 N N . SER A 1 94 ? 13.124 -6.461 10.521 1.00 83.06 94 SER A N 1
ATOM 690 C CA . SER A 1 94 ? 12.084 -5.892 11.385 1.00 83.06 94 SER A CA 1
ATOM 691 C C . SER A 1 94 ? 12.361 -4.420 11.662 1.00 83.06 94 SER A C 1
ATOM 693 O O . SER A 1 94 ? 13.485 -4.064 12.025 1.00 83.06 94 SER A O 1
ATOM 695 N N . ARG A 1 95 ? 11.350 -3.566 11.523 1.00 82.00 95 ARG A N 1
ATOM 696 C CA . ARG A 1 95 ? 11.416 -2.147 11.866 1.00 82.00 95 ARG A CA 1
ATOM 697 C C . ARG A 1 95 ? 10.181 -1.743 12.649 1.00 82.00 95 ARG A C 1
ATOM 699 O O . ARG A 1 95 ? 9.072 -2.168 12.342 1.00 82.00 95 ARG A O 1
ATOM 706 N N . ARG A 1 96 ? 10.412 -0.881 13.635 1.00 84.56 96 ARG A N 1
ATOM 707 C CA . ARG A 1 96 ? 9.351 -0.260 14.409 1.00 84.56 96 ARG A CA 1
ATOM 708 C C . ARG A 1 96 ? 8.699 0.849 13.608 1.00 84.56 96 ARG A C 1
ATOM 710 O O . ARG A 1 96 ? 9.388 1.769 13.168 1.00 84.56 96 ARG A O 1
ATOM 717 N N . THR A 1 97 ? 7.385 0.777 13.486 1.00 83.94 97 THR A N 1
ATOM 718 C CA . THR A 1 97 ? 6.544 1.832 12.930 1.00 83.94 97 THR A CA 1
ATOM 719 C C . THR A 1 97 ? 5.646 2.353 14.040 1.00 83.94 97 THR A C 1
ATOM 721 O O . THR A 1 97 ? 4.919 1.587 14.668 1.00 83.94 97 THR A O 1
ATOM 724 N N . LEU A 1 98 ? 5.739 3.654 14.305 1.00 86.31 98 LEU A N 1
ATOM 725 C CA . LEU A 1 98 ? 4.865 4.349 15.247 1.00 86.31 98 LEU A CA 1
ATOM 726 C C . LEU A 1 98 ? 3.610 4.806 14.505 1.00 86.31 98 LEU A C 1
ATOM 728 O O . LEU A 1 98 ? 3.719 5.329 13.390 1.00 86.31 98 LEU A O 1
ATOM 732 N N . PHE A 1 99 ? 2.438 4.663 15.118 1.00 83.81 99 PHE A N 1
ATOM 733 C CA . PHE A 1 99 ? 1.230 5.263 14.559 1.00 83.81 99 PHE A CA 1
ATOM 734 C C . PHE A 1 99 ? 1.258 6.773 14.781 1.00 83.81 99 PHE A C 1
ATOM 736 O O . PHE A 1 99 ? 1.434 7.251 15.898 1.00 83.81 99 PHE A O 1
ATOM 743 N N . GLN A 1 100 ? 1.081 7.542 13.707 1.00 80.94 100 GLN A N 1
ATOM 744 C CA . GLN A 1 100 ? 1.011 9.003 13.811 1.00 80.94 100 GLN A CA 1
ATOM 745 C C . GLN A 1 100 ? -0.336 9.476 14.361 1.00 80.94 100 GLN A C 1
ATOM 747 O O . GLN A 1 100 ? -0.415 10.523 14.997 1.00 80.94 100 GLN A O 1
ATOM 752 N N . THR A 1 101 ? -1.398 8.714 14.095 1.00 81.50 101 THR A N 1
ATOM 753 C CA . THR A 1 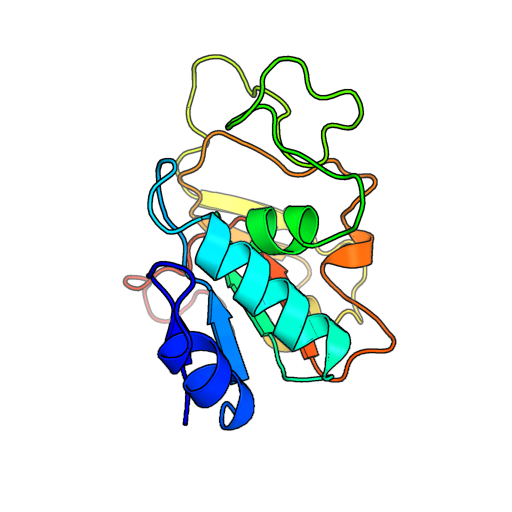101 ? -2.761 9.022 14.524 1.00 81.50 101 THR A CA 1
ATOM 754 C C . THR A 1 101 ? -3.367 7.790 15.207 1.00 81.50 101 THR A C 1
ATOM 756 O O . THR A 1 101 ? -3.503 6.749 14.567 1.00 81.50 101 THR A O 1
ATOM 759 N N . PRO A 1 102 ? -3.722 7.871 16.503 1.00 73.75 102 PRO A N 1
ATOM 760 C CA . PRO A 1 102 ? -4.167 6.707 17.273 1.00 73.75 102 PRO A CA 1
ATOM 761 C C . PRO A 1 102 ? -5.537 6.160 16.838 1.00 73.75 102 PRO A C 1
ATOM 763 O O . PRO A 1 102 ? -5.808 4.985 17.058 1.00 73.75 102 PRO A O 1
ATOM 766 N N . ASP A 1 103 ? -6.364 6.964 16.160 1.00 81.19 103 ASP A N 1
ATOM 767 C CA . ASP A 1 103 ? -7.720 6.585 15.724 1.00 81.19 103 ASP A CA 1
ATOM 768 C C . ASP A 1 103 ? -7.839 6.232 14.228 1.00 81.19 103 ASP A C 1
ATOM 770 O O . ASP A 1 103 ? -8.954 6.122 13.694 1.00 81.19 103 ASP A O 1
ATOM 774 N N . CYS A 1 104 ? -6.709 6.058 13.537 1.00 84.31 104 CYS A N 1
ATOM 775 C CA . CYS A 1 104 ? -6.695 5.701 12.119 1.00 84.31 104 CYS A CA 1
ATOM 776 C C . CYS A 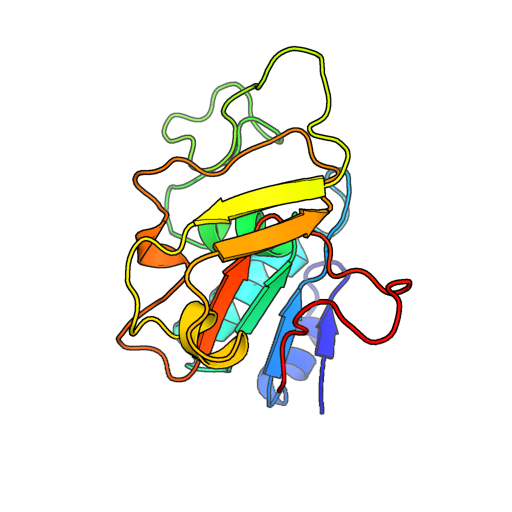1 104 ? -7.159 4.254 11.883 1.00 84.31 104 CYS A C 1
ATOM 778 O O . CYS A 1 104 ? -7.243 3.446 12.816 1.00 84.31 104 CYS A O 1
ATOM 780 N N . ILE A 1 105 ? -7.497 3.915 10.634 1.00 85.31 105 ILE A N 1
ATOM 781 C CA . ILE A 1 105 ? -8.023 2.580 10.303 1.00 85.31 105 ILE A CA 1
ATOM 782 C C . ILE A 1 105 ? -6.965 1.527 10.630 1.00 85.31 105 ILE A C 1
ATOM 784 O O . ILE A 1 105 ? -7.270 0.529 11.281 1.00 85.31 105 ILE A O 1
ATOM 788 N N . THR A 1 106 ? -5.711 1.780 10.252 1.00 83.19 106 THR A N 1
ATOM 789 C CA . THR A 1 106 ? -4.611 0.842 10.497 1.00 83.19 106 THR A CA 1
ATOM 790 C C . THR A 1 106 ? -4.376 0.624 11.992 1.00 83.19 106 THR A C 1
ATOM 792 O O . THR A 1 106 ? -4.244 -0.519 12.416 1.00 83.19 106 THR A O 1
ATOM 795 N N . SER A 1 107 ? -4.404 1.682 12.811 1.00 85.06 107 SER A N 1
ATOM 796 C CA . SER A 1 107 ? -4.266 1.580 14.273 1.00 85.06 107 SER A CA 1
ATOM 797 C C . SER A 1 107 ? -5.326 0.650 14.874 1.00 85.06 107 SER A C 1
ATOM 799 O O . SER A 1 107 ? -5.001 -0.267 15.630 1.00 85.06 107 SER A O 1
ATOM 801 N N . LYS A 1 108 ? -6.588 0.791 14.446 1.00 86.69 108 LYS A N 1
ATOM 802 C CA . LYS A 1 108 ? -7.700 -0.060 14.902 1.00 86.69 108 LYS A CA 1
ATOM 803 C C . LYS A 1 108 ? -7.512 -1.530 14.534 1.00 86.69 108 LYS A C 1
ATOM 805 O O . LYS A 1 108 ? -7.782 -2.392 15.370 1.00 86.69 108 LYS A O 1
ATOM 810 N N . LEU A 1 109 ? -7.015 -1.821 13.329 1.00 84.06 109 LEU A N 1
ATOM 811 C CA . LEU A 1 109 ? -6.727 -3.198 12.895 1.00 84.06 109 LEU A CA 1
ATOM 812 C C . LEU A 1 109 ? -5.626 -3.862 13.737 1.00 84.06 109 LEU A C 1
ATOM 814 O O . LEU A 1 109 ? -5.634 -5.079 13.910 1.00 84.06 109 LEU A O 1
ATOM 818 N N . TYR A 1 110 ? -4.709 -3.058 14.279 1.00 83.19 110 TYR A N 1
ATOM 819 C CA . TYR A 1 110 ? -3.672 -3.474 15.222 1.00 83.19 110 TYR A CA 1
ATOM 820 C C . TYR A 1 110 ? -4.067 -3.237 16.690 1.00 83.19 110 TYR A C 1
ATOM 822 O O . TYR A 1 110 ? -3.198 -3.129 17.549 1.00 83.19 110 TYR A O 1
ATOM 830 N N . HIS A 1 111 ? -5.364 -3.165 17.004 1.00 86.00 111 HIS A N 1
ATOM 831 C CA . HIS A 1 111 ? -5.884 -3.022 18.371 1.00 86.00 111 HIS A CA 1
ATOM 832 C C . HIS A 1 111 ? -5.410 -1.765 19.123 1.00 86.00 111 HIS A C 1
ATOM 834 O O . HIS A 1 111 ? -5.229 -1.799 20.340 1.00 86.00 111 HIS A O 1
ATOM 840 N N . ASN A 1 112 ? -5.246 -0.646 18.413 1.00 86.88 112 ASN A N 1
ATOM 841 C CA . ASN A 1 112 ? -4.845 0.655 18.958 1.00 86.88 112 ASN A CA 1
ATOM 842 C C . ASN A 1 112 ? -3.523 0.614 19.740 1.00 86.88 112 ASN A C 1
ATOM 844 O O . ASN A 1 112 ? -3.361 1.287 20.760 1.00 86.88 112 ASN A O 1
ATOM 848 N N . LEU A 1 113 ? -2.579 -0.206 19.281 1.00 85.06 113 LEU A N 1
ATOM 849 C CA . LEU A 1 113 ? -1.223 -0.200 19.814 1.00 85.06 113 LEU A CA 1
ATOM 850 C C . LEU A 1 113 ? -0.520 1.117 19.488 1.00 85.06 113 LEU A C 1
ATOM 852 O O . LEU A 1 113 ? -0.821 1.772 18.499 1.00 85.06 113 LEU A O 1
ATOM 856 N N . GLU A 1 114 ? 0.465 1.488 20.301 1.00 86.38 114 GLU A N 1
ATOM 857 C CA . GLU A 1 114 ? 1.279 2.687 20.059 1.00 86.38 114 GLU A CA 1
ATOM 858 C C . GLU A 1 114 ? 2.258 2.491 18.884 1.00 86.38 114 GLU A C 1
ATOM 860 O O . GLU A 1 114 ? 2.605 3.430 18.162 1.00 86.38 114 GLU A O 1
ATOM 865 N N . TYR A 1 115 ? 2.692 1.248 18.668 1.00 86.75 115 TYR A N 1
ATOM 866 C CA . TYR A 1 115 ? 3.625 0.878 17.613 1.00 86.75 115 TYR A CA 1
ATOM 867 C C . TYR A 1 115 ? 3.441 -0.569 17.164 1.00 86.75 115 TYR A C 1
ATOM 869 O O . TYR A 1 115 ? 2.922 -1.409 17.902 1.00 86.75 115 TYR A O 1
ATOM 877 N N . VAL A 1 116 ? 3.951 -0.867 15.971 1.00 85.25 116 VAL A N 1
ATOM 878 C CA . VAL A 1 116 ? 4.068 -2.225 15.431 1.00 85.25 116 VAL A CA 1
ATOM 879 C C . VAL A 1 116 ? 5.478 -2.468 14.912 1.00 85.25 116 VAL A C 1
ATOM 881 O O . VAL A 1 116 ? 6.107 -1.579 14.335 1.00 85.25 116 VAL A O 1
ATOM 884 N N . ASP A 1 117 ? 5.986 -3.676 15.132 1.00 85.06 117 ASP A N 1
ATOM 885 C CA . ASP A 1 117 ? 7.267 -4.116 14.591 1.00 85.06 117 ASP A CA 1
ATOM 886 C C . ASP A 1 117 ? 6.991 -5.021 13.382 1.00 85.06 117 ASP A C 1
ATOM 888 O O . ASP A 1 117 ? 6.565 -6.164 13.532 1.00 85.06 117 ASP A O 1
ATOM 892 N N . GLU A 1 118 ? 7.235 -4.507 12.177 1.00 83.00 118 GLU A N 1
ATOM 893 C CA . GLU A 1 118 ? 6.922 -5.193 10.921 1.00 83.00 118 GLU A CA 1
ATOM 894 C C . GLU A 1 118 ? 8.174 -5.477 10.096 1.00 83.00 118 GLU A C 1
ATOM 896 O O . GLU A 1 118 ? 9.198 -4.796 10.216 1.00 83.00 118 GLU A O 1
ATOM 901 N N . ARG A 1 119 ? 8.122 -6.505 9.240 1.00 82.69 119 ARG A N 1
ATOM 902 C CA . ARG A 1 119 ? 9.258 -6.828 8.365 1.00 82.69 119 ARG A CA 1
ATOM 903 C C . ARG A 1 119 ? 9.171 -6.080 7.047 1.00 82.69 119 ARG A C 1
ATOM 905 O O . ARG A 1 119 ? 8.125 -6.013 6.418 1.00 82.69 119 ARG A O 1
ATOM 912 N N . HIS A 1 120 ? 10.317 -5.604 6.582 1.00 81.19 120 HIS A N 1
ATOM 913 C CA . HIS A 1 120 ? 10.454 -4.941 5.293 1.00 81.19 120 HIS A CA 1
ATOM 914 C C . HIS A 1 120 ? 11.433 -5.704 4.401 1.00 81.19 120 HIS A C 1
ATOM 916 O O . HIS A 1 120 ? 12.386 -6.326 4.881 1.00 81.19 120 HIS A O 1
ATOM 922 N N . ARG A 1 121 ? 11.169 -5.668 3.093 1.00 82.12 121 ARG A N 1
ATOM 923 C CA . ARG A 1 121 ? 12.075 -6.128 2.033 1.00 82.12 121 ARG A CA 1
ATOM 924 C C . ARG A 1 121 ? 11.749 -5.372 0.749 1.00 82.12 121 ARG A C 1
ATOM 926 O O . ARG A 1 121 ? 11.200 -5.934 -0.194 1.00 82.12 121 ARG A O 1
ATOM 933 N N . HIS A 1 122 ? 12.065 -4.087 0.738 1.00 79.38 122 HIS A N 1
ATOM 934 C CA . HIS A 1 122 ? 11.888 -3.208 -0.418 1.00 79.38 122 HIS A CA 1
ATOM 935 C C . HIS A 1 122 ? 13.046 -2.215 -0.506 1.00 79.38 122 HIS A C 1
ATOM 937 O O . HIS A 1 122 ? 13.894 -2.130 0.388 1.00 79.38 122 HIS A O 1
ATOM 943 N N . ARG A 1 123 ? 13.130 -1.521 -1.637 1.00 76.75 123 ARG A N 1
ATOM 944 C CA . ARG A 1 123 ? 14.184 -0.535 -1.903 1.00 76.75 123 ARG A CA 1
ATOM 945 C C . ARG A 1 123 ? 13.637 0.890 -1.998 1.00 76.75 123 ARG A C 1
ATOM 947 O O . ARG A 1 123 ? 14.374 1.831 -1.723 1.00 76.75 123 ARG A O 1
ATOM 954 N N . TYR A 1 124 ? 12.361 1.027 -2.349 1.00 76.25 124 TYR A N 1
ATOM 955 C CA . TYR A 1 124 ? 11.720 2.304 -2.628 1.00 76.25 124 TYR A CA 1
ATOM 956 C C . TYR A 1 124 ? 10.697 2.654 -1.556 1.00 76.25 124 TYR A C 1
ATOM 958 O O . TYR A 1 124 ? 9.926 1.808 -1.101 1.00 76.25 124 TYR A O 1
ATOM 966 N N . GLU A 1 125 ? 10.686 3.929 -1.188 1.00 78.06 125 GLU A N 1
ATOM 967 C CA . GLU A 1 125 ? 9.734 4.505 -0.249 1.00 78.06 125 GLU A CA 1
ATOM 968 C C . GLU A 1 125 ? 8.828 5.509 -0.960 1.00 78.06 125 GLU A C 1
ATOM 970 O O . GLU A 1 125 ? 9.245 6.219 -1.887 1.00 78.06 125 GLU A O 1
ATOM 975 N N . VAL A 1 126 ? 7.590 5.574 -0.476 1.00 78.69 126 VAL A N 1
ATOM 976 C CA . VAL A 1 126 ? 6.609 6.589 -0.864 1.00 78.69 126 VAL A CA 1
ATOM 977 C C . VAL A 1 126 ? 6.954 7.898 -0.156 1.00 78.69 126 VAL A C 1
ATOM 979 O O . VAL A 1 126 ? 7.371 7.895 1.004 1.00 78.69 126 VAL A O 1
ATOM 982 N N . GLY A 1 127 ? 6.787 9.027 -0.845 1.00 72.75 127 GLY A N 1
ATOM 983 C CA . GLY A 1 127 ? 7.014 10.347 -0.255 1.00 72.75 127 GLY A CA 1
ATOM 984 C C . GLY A 1 127 ? 6.093 10.622 0.941 1.00 72.75 127 GLY A C 1
ATOM 985 O O . GLY A 1 127 ? 4.901 10.321 0.902 1.00 72.75 127 GLY A O 1
ATOM 986 N N . CYS A 1 128 ? 6.616 11.239 2.008 1.00 71.81 128 CYS A N 1
ATOM 987 C CA . CYS A 1 128 ? 5.835 11.533 3.221 1.00 71.81 128 CYS A CA 1
ATOM 988 C C . CYS A 1 128 ? 4.599 12.418 2.960 1.00 71.81 128 CYS A C 1
ATOM 990 O O . CYS A 1 128 ? 3.601 12.326 3.669 1.00 71.81 128 CYS A O 1
ATOM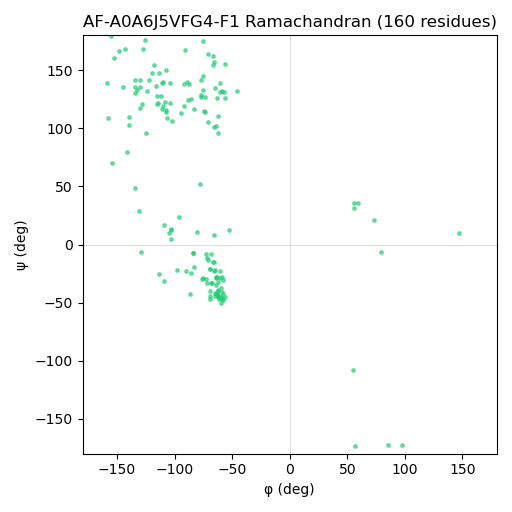 992 N N . ASN A 1 129 ? 4.649 13.263 1.928 1.00 74.50 129 ASN A N 1
ATOM 993 C CA . ASN A 1 129 ? 3.537 14.103 1.470 1.00 74.50 129 ASN A CA 1
ATOM 994 C C . ASN A 1 129 ? 2.353 13.300 0.903 1.00 74.50 129 ASN A C 1
ATOM 996 O O . ASN A 1 129 ? 1.263 13.843 0.754 1.00 74.50 129 ASN A O 1
ATOM 1000 N N . LEU A 1 130 ? 2.559 12.018 0.603 1.00 75.81 130 LEU A N 1
ATOM 1001 C CA . LEU A 1 130 ? 1.575 11.111 0.021 1.00 75.81 130 LEU A CA 1
ATOM 1002 C C . LEU A 1 130 ? 1.102 10.058 1.035 1.00 75.81 130 LEU A C 1
ATOM 1004 O O . LEU A 1 130 ? 0.500 9.063 0.660 1.00 75.81 130 LEU A O 1
ATOM 1008 N N . LEU A 1 131 ? 1.331 10.249 2.336 1.00 73.88 131 LEU A N 1
ATOM 1009 C CA . LEU A 1 131 ? 0.811 9.318 3.345 1.00 73.88 131 LEU A CA 1
ATOM 1010 C C . LEU A 1 131 ? -0.709 9.445 3.524 1.00 73.88 131 LEU A C 1
ATOM 1012 O O . LEU A 1 131 ? -1.394 8.450 3.730 1.00 73.88 131 LEU A O 1
ATOM 1016 N N . GLN A 1 132 ? -1.261 10.652 3.369 1.00 73.31 132 GLN A N 1
ATOM 1017 C CA . GLN A 1 132 ? -2.702 10.900 3.529 1.00 73.31 132 GLN A CA 1
ATOM 1018 C C . GLN A 1 132 ? -3.564 10.197 2.471 1.00 73.31 132 GLN A C 1
ATOM 1020 O O . GLN A 1 132 ? -4.743 9.958 2.693 1.00 73.31 132 GLN A O 1
ATOM 1025 N N . ILE A 1 133 ? -2.991 9.852 1.317 1.00 75.56 133 ILE A N 1
ATOM 1026 C CA . ILE A 1 133 ? -3.717 9.153 0.246 1.00 75.56 133 ILE A CA 1
ATOM 1027 C C . ILE A 1 133 ? -3.749 7.633 0.448 1.00 75.56 133 ILE A C 1
ATOM 1029 O O . ILE A 1 133 ? -4.403 6.948 -0.342 1.00 75.56 133 ILE A O 1
ATOM 1033 N N . LEU A 1 134 ? -3.023 7.119 1.448 1.00 79.19 134 LEU A N 1
ATOM 1034 C CA . LEU A 1 134 ? -2.960 5.697 1.796 1.00 79.19 134 LEU A CA 1
ATOM 1035 C C . LEU A 1 134 ? -4.088 5.282 2.736 1.00 79.19 134 LEU A C 1
ATOM 1037 O O . LEU A 1 134 ? -4.447 4.113 2.726 1.00 79.19 134 LEU A O 1
ATOM 1041 N N . GLU A 1 135 ? -4.639 6.230 3.498 1.00 80.06 135 GLU A N 1
ATOM 1042 C CA . GLU A 1 135 ? -5.861 6.083 4.290 1.00 80.06 135 GLU A CA 1
ATOM 1043 C C . GLU A 1 135 ? -6.844 7.191 3.894 1.00 80.06 135 GLU A C 1
ATOM 1045 O O . GLU A 1 135 ? -6.753 8.320 4.370 1.0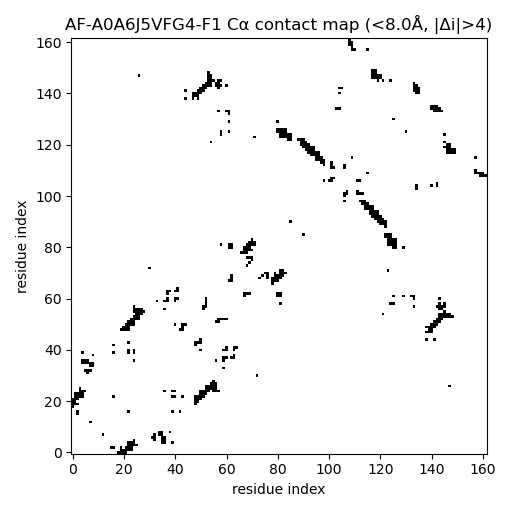0 80.06 135 GLU A O 1
ATOM 1050 N N . LEU A 1 136 ? -7.773 6.883 2.984 1.00 77.25 136 LEU A N 1
ATOM 1051 C CA . LEU A 1 136 ? -8.757 7.850 2.485 1.00 77.25 136 LEU A CA 1
ATOM 1052 C C . LEU A 1 136 ? -9.958 7.960 3.438 1.00 77.25 136 LEU A C 1
ATOM 1054 O O . LEU A 1 136 ? -10.725 7.001 3.524 1.00 77.25 136 LEU A O 1
ATOM 1058 N N . PRO A 1 137 ? -10.221 9.123 4.070 1.00 75.56 137 PRO A N 1
ATOM 1059 C CA . PRO A 1 137 ? -11.338 9.260 5.012 1.00 75.56 137 PRO A CA 1
ATOM 1060 C C . PRO A 1 137 ? -12.721 9.073 4.375 1.00 75.56 137 PRO A C 1
ATOM 1062 O O . PRO A 1 137 ? -13.667 8.680 5.048 1.00 75.56 137 PRO A O 1
ATOM 1065 N N . SER A 1 138 ? -12.852 9.379 3.081 1.00 82.44 138 SER A N 1
ATOM 1066 C CA . SER A 1 138 ? -14.108 9.263 2.331 1.00 82.44 138 SER A CA 1
ATOM 1067 C C . SER A 1 138 ? -14.376 7.857 1.789 1.00 82.44 138 SER A C 1
ATOM 1069 O O . SER A 1 138 ? -15.439 7.630 1.220 1.00 82.44 138 SER A O 1
ATOM 1071 N N . HIS A 1 139 ? -13.416 6.937 1.910 1.00 86.88 139 HIS A N 1
ATOM 1072 C CA . HIS A 1 139 ? -13.505 5.587 1.366 1.00 86.88 139 HIS A CA 1
ATOM 1073 C C . HIS A 1 139 ? -13.787 4.586 2.499 1.00 86.88 139 HIS A C 1
ATOM 1075 O O . HIS A 1 139 ? -13.170 4.698 3.558 1.00 86.88 139 HIS A O 1
ATOM 1081 N N . PRO A 1 140 ? -14.667 3.581 2.310 1.00 84.19 140 PRO A N 1
ATOM 1082 C CA . PRO A 1 140 ? -15.073 2.672 3.390 1.00 84.19 140 PRO A CA 1
ATOM 1083 C C . PRO A 1 140 ? -13.901 1.914 4.025 1.00 84.19 140 PRO A C 1
ATOM 1085 O O . PRO A 1 140 ? -13.852 1.745 5.240 1.00 84.19 140 PRO A O 1
ATOM 1088 N N . PHE A 1 141 ? -12.954 1.461 3.201 1.00 87.38 141 PHE A N 1
ATOM 1089 C CA . PHE A 1 141 ? -11.706 0.846 3.648 1.00 87.38 141 PHE A CA 1
ATOM 1090 C C . PHE A 1 141 ? -10.655 0.948 2.541 1.00 87.38 141 PHE A C 1
ATOM 1092 O O . PHE A 1 141 ? -10.792 0.309 1.502 1.00 87.38 141 PHE A O 1
ATOM 1099 N N . TYR A 1 142 ? -9.641 1.791 2.708 1.00 89.50 142 TYR A N 1
ATOM 1100 C CA . TYR A 1 142 ? -8.529 1.895 1.762 1.00 89.50 142 TYR A CA 1
ATOM 1101 C C . TYR A 1 142 ? -7.255 2.057 2.568 1.00 89.50 142 TYR A C 1
ATOM 1103 O O . TYR A 1 142 ? -7.095 3.089 3.213 1.00 89.50 142 TYR A O 1
ATOM 1111 N N . VAL A 1 143 ? -6.406 1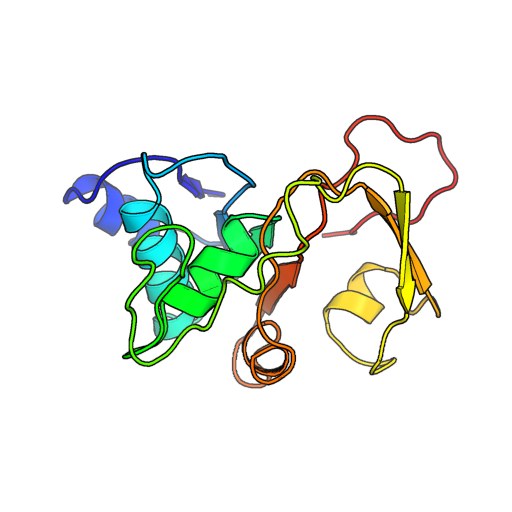.029 2.579 1.00 87.62 143 VAL A N 1
ATOM 1112 C CA . VAL A 1 143 ? -5.186 1.003 3.392 1.00 87.62 143 VAL A CA 1
ATOM 1113 C C . VAL A 1 143 ? -4.001 0.541 2.547 1.00 87.62 143 VAL A C 1
ATOM 1115 O O . VAL A 1 143 ? -4.075 -0.463 1.837 1.00 87.62 143 VAL A O 1
ATOM 1118 N N . GLY A 1 144 ? -2.886 1.263 2.632 1.00 85.75 144 GLY A N 1
ATOM 1119 C CA . GLY A 1 144 ? -1.607 0.880 2.035 1.00 85.75 144 GLY A CA 1
ATOM 1120 C C . GLY A 1 144 ? -0.497 0.824 3.083 1.00 85.75 144 GLY A C 1
ATOM 1121 O O . GLY A 1 144 ? -0.344 1.759 3.863 1.00 85.75 144 GLY A O 1
ATOM 1122 N N . GLY A 1 145 ? 0.292 -0.252 3.091 1.00 82.69 145 GLY A N 1
ATOM 1123 C CA . GLY A 1 145 ? 1.415 -0.429 4.012 1.00 82.69 145 GLY A CA 1
ATOM 1124 C C . GLY A 1 145 ? 2.685 -0.933 3.329 1.00 82.69 145 GLY A C 1
ATOM 1125 O O . GLY A 1 145 ? 2.646 -1.887 2.559 1.00 82.69 145 GLY A O 1
ATOM 1126 N N . ASN A 1 146 ? 3.839 -0.342 3.654 1.00 72.69 146 ASN A N 1
ATOM 1127 C CA . ASN A 1 146 ? 5.155 -0.709 3.099 1.00 72.69 146 ASN A CA 1
ATOM 1128 C C . ASN A 1 146 ? 5.790 -1.941 3.775 1.00 72.69 146 ASN A C 1
ATOM 1130 O O . ASN A 1 146 ? 6.978 -2.222 3.600 1.00 72.69 146 ASN A O 1
ATOM 1134 N N . PHE A 1 147 ? 5.044 -2.667 4.598 1.00 72.50 147 PHE A N 1
ATOM 1135 C CA . PHE A 1 147 ? 5.515 -3.870 5.276 1.00 72.50 147 PHE A CA 1
ATOM 1136 C C . PHE A 1 147 ? 5.228 -5.129 4.456 1.00 72.50 147 PHE A C 1
ATOM 1138 O O . PHE A 1 147 ? 4.478 -5.119 3.484 1.00 72.50 147 PHE A O 1
ATOM 1145 N N . ILE A 1 148 ? 5.851 -6.230 4.856 1.00 60.78 148 ILE A N 1
ATOM 1146 C CA . ILE A 1 148 ? 5.496 -7.586 4.461 1.00 60.78 148 ILE A CA 1
ATOM 1147 C C . ILE A 1 148 ? 4.869 -8.214 5.692 1.00 60.78 148 ILE A C 1
ATOM 1149 O O . ILE A 1 148 ? 5.567 -8.428 6.685 1.00 60.78 148 ILE A O 1
ATOM 1153 N N . GLN A 1 149 ? 3.573 -8.520 5.617 1.00 57.22 149 GLN A N 1
ATOM 1154 C CA . GLN A 1 149 ? 2.919 -9.280 6.675 1.00 57.22 149 GLN A CA 1
ATOM 1155 C C . GLN A 1 149 ? 3.662 -10.602 6.868 1.00 57.22 149 GLN A C 1
ATOM 1157 O O . GLN A 1 149 ? 3.907 -11.359 5.923 1.00 57.22 149 GLN A O 1
ATOM 1162 N N . ASN A 1 150 ? 4.065 -10.870 8.102 1.00 47.41 150 ASN A N 1
ATOM 1163 C CA . ASN A 1 150 ? 4.791 -12.083 8.420 1.00 47.41 150 ASN A CA 1
ATOM 1164 C C . ASN A 1 150 ? 3.860 -13.294 8.398 1.00 47.41 150 ASN A C 1
ATOM 1166 O O . ASN A 1 150 ? 3.028 -13.460 9.277 1.00 47.41 150 ASN A O 1
ATOM 1170 N N . LEU A 1 151 ? 4.091 -14.206 7.454 1.00 41.53 151 LEU A N 1
ATOM 1171 C CA . LEU A 1 151 ? 3.467 -15.536 7.452 1.00 41.53 151 LEU A CA 1
ATOM 1172 C C . LEU A 1 151 ? 4.036 -16.479 8.541 1.00 41.53 151 LEU A C 1
ATOM 1174 O O . LEU A 1 151 ? 3.508 -17.566 8.727 1.00 41.53 151 LEU A O 1
ATOM 1178 N N . ASN A 1 152 ? 5.110 -16.092 9.249 1.00 39.41 152 ASN A N 1
ATOM 1179 C CA . ASN A 1 152 ? 5.889 -16.968 10.146 1.00 39.41 152 ASN A CA 1
ATOM 1180 C C . ASN A 1 152 ? 6.220 -16.324 11.511 1.00 39.41 152 ASN A C 1
ATOM 1182 O O . ASN A 1 152 ? 7.381 -16.335 11.933 1.00 39.41 152 ASN A O 1
ATOM 1186 N N . HIS A 1 153 ? 5.251 -15.733 12.211 1.00 50.38 153 HIS A N 1
ATOM 1187 C CA . HIS A 1 153 ? 5.486 -15.209 13.565 1.00 50.38 153 HIS A CA 1
ATOM 1188 C C . HIS A 1 153 ? 4.778 -16.015 14.654 1.00 50.38 153 HIS A C 1
ATOM 1190 O O . HIS A 1 153 ? 3.657 -16.481 14.480 1.00 50.38 153 HIS A O 1
ATOM 1196 N N . GLY A 1 154 ? 5.487 -16.211 15.773 1.00 43.09 154 GLY A N 1
ATOM 1197 C CA . GLY A 1 154 ? 4.979 -16.883 16.967 1.00 43.09 154 GLY A CA 1
ATOM 1198 C C . GLY A 1 154 ? 3.859 -16.093 17.651 1.00 43.09 154 GLY A C 1
ATOM 1199 O O . GLY A 1 154 ? 3.709 -14.896 17.429 1.00 43.09 154 GLY A O 1
ATOM 1200 N N . LEU A 1 155 ? 3.108 -16.792 18.505 1.00 42.28 155 LEU A N 1
ATOM 1201 C CA . LEU A 1 155 ? 1.815 -16.460 19.136 1.00 42.28 155 LEU A CA 1
ATOM 1202 C C . LEU A 1 155 ? 1.675 -15.114 19.904 1.00 42.28 155 LEU A C 1
ATOM 1204 O O . LEU A 1 155 ? 0.696 -14.951 20.623 1.00 42.28 155 LEU A O 1
ATOM 1208 N N . GLY A 1 156 ? 2.604 -14.157 19.803 1.00 46.56 156 GLY A N 1
ATOM 1209 C CA . GLY A 1 156 ? 2.620 -12.938 20.628 1.00 46.56 156 GLY A CA 1
ATOM 1210 C C . GLY A 1 156 ? 2.755 -11.598 19.899 1.00 46.56 156 GLY A C 1
ATOM 1211 O O . GLY A 1 156 ? 2.670 -10.566 20.559 1.00 46.56 156 GLY A O 1
ATOM 1212 N N . SER A 1 157 ? 2.979 -11.567 18.581 1.00 46.69 157 SER A N 1
ATOM 1213 C CA . SER A 1 157 ? 3.045 -10.306 17.826 1.00 46.69 157 SER A CA 1
ATOM 1214 C C . SER A 1 157 ? 1.667 -9.918 17.267 1.00 46.69 157 SER A C 1
ATOM 1216 O O . SER A 1 157 ? 0.974 -10.799 16.752 1.00 46.69 157 SER A O 1
ATOM 1218 N N . PRO A 1 158 ? 1.273 -8.632 17.320 1.00 54.25 158 PRO A N 1
ATOM 1219 C CA . PRO A 1 158 ? -0.013 -8.160 16.804 1.00 54.25 158 PRO A CA 1
ATOM 1220 C C . PRO A 1 158 ? -0.170 -8.509 15.321 1.00 54.25 158 PRO A C 1
ATOM 1222 O O . PRO A 1 158 ? 0.741 -8.255 14.534 1.00 54.25 158 PRO A O 1
ATOM 1225 N N . GLN A 1 159 ? -1.309 -9.086 14.941 1.00 56.06 159 GLN A N 1
ATOM 1226 C CA . GLN A 1 159 ? -1.645 -9.358 13.542 1.00 56.06 159 GLN A CA 1
ATOM 1227 C C . GLN A 1 159 ? -2.729 -8.392 13.075 1.00 56.06 159 GLN A C 1
ATOM 1229 O O . GLN A 1 159 ? -3.577 -7.985 13.867 1.00 56.06 159 GLN A O 1
ATOM 1234 N N . LEU A 1 160 ? -2.724 -8.073 11.779 1.00 56.56 160 LEU A N 1
ATOM 1235 C CA . LEU A 1 160 ? -3.877 -7.442 11.144 1.00 56.56 160 LEU A CA 1
ATOM 1236 C C . LEU A 1 160 ? -5.061 -8.408 11.244 1.00 56.56 160 LEU A C 1
ATOM 1238 O O . LEU A 1 160 ? -5.054 -9.470 10.622 1.00 56.56 160 LEU A O 1
ATOM 1242 N N . SER A 1 161 ? -6.044 -8.046 12.064 1.00 51.56 161 SER A N 1
ATOM 1243 C CA . SER A 1 161 ? -7.302 -8.777 12.189 1.00 51.56 161 SER A CA 1
ATOM 1244 C C . SER A 1 161 ? -8.317 -8.179 11.211 1.00 51.56 161 SER A C 1
ATOM 1246 O O . SER A 1 161 ? -8.594 -6.982 11.267 1.00 51.56 161 SER A O 1
ATOM 1248 N N . PHE A 1 162 ? -8.794 -8.997 10.267 1.00 47.41 162 PHE A N 1
ATOM 1249 C CA . PHE A 1 162 ? -9.839 -8.634 9.301 1.00 47.41 162 PHE A CA 1
ATOM 1250 C C . PHE A 1 162 ? -11.212 -9.089 9.787 1.00 47.41 162 PHE A C 1
ATOM 1252 O O . PHE A 1 162 ? -11.281 -10.191 10.380 1.00 47.41 162 PHE A O 1
#

Organism: Prunus armeniaca (NCBI:txid36596)

Solvent-accessible surface area (backbone atoms only — not comparable to full-atom values): 9342 Å² total; per-residue (Å²): 97,82,46,77,63,79,46,66,90,48,75,65,53,54,60,50,56,75,65,36,66,31,44,40,31,59,61,72,80,80,72,80,32,44,70,25,40,18,48,51,38,34,50,25,68,76,68,60,31,32,35,42,16,28,28,44,18,24,50,27,50,52,46,39,42,89,83,32,38,35,41,85,84,38,81,79,53,94,40,67,46,28,42,58,71,56,66,102,51,66,48,67,48,78,43,80,44,70,61,91,50,72,84,37,72,70,27,53,34,49,72,54,48,70,58,48,78,41,34,30,82,48,55,67,41,64,43,80,91,56,52,66,70,31,53,40,89,90,40,89,43,38,44,46,38,73,41,47,85,73,93,83,70,69,102,81,68,87,56,84,62,129

Nearest PDB structures (foldseek):
  2vkt-assembly1_A  TM=8.899E-01  e=2.467E-15  Homo sapiens
  7mip-assembly1_C  TM=8.943E-01  e=2.781E-14  Mus musculus
  7mif-assembly1_C  TM=8.994E-01  e=4.696E-14  Homo sapiens
  8i9o-assembly1_B  TM=8.439E-01  e=3.385E-14  Escherichia coli 'BL21-Gold(DE3)pLysS AG'
  2w7t-assembly1_A  TM=9.171E-01  e=2.549E-12  Trypanosoma brucei

Mean predicted aligned error: 8.92 Å

Radius of gyration: 15.49 Å; Cα contacts (8 Å, |Δi|>4): 308; chains: 1; bounding box: 40×32×41 Å

Sequence (162 aa):
MLVSISFELDLSTIVTLSNAAFVLVPGGFGDRGVKGMILAAKYARENNVPYLGICLGMQTSVLSLERVDSTEFDEHTPNPGSGTHVGSTVRLGSRRTLFQTPDCITSKLYHNLEYVDERHRHRYEVGCNLLQILELPSHPFYVGGNFIQNLNHGLGSPQLSF

Foldseek 3Di:
DEDEFQADDDPVLVVVLVPHQEYEYEDDDDDGSLVSLLVSLLSCVVVLRAYEAEASNLVSNLVVDPQEDDCSVPVPRPHHQKYPQPDPDWQFAWDKDADPDQPAPVCVLQVSDRIATFTAGGGMDGDPVCQCSQGPPVGPHGHYDNGHQDPDDDDPGGHRDD

pLDDT: mean 74.81, std 13.92, range [39.41, 92.06]

InterPro domains:
  IPR004468 CTP synthase [PTHR11550] (16-129)
  IPR017926 Glutamine amidotransferase [PF00117] (12-126)
  IPR029062 Class I glutamine amidotransferase-like [G3DSA:3.40.50.880] (8-132)
  IPR029062 Class I glutamine amidotransferase-like [SSF52317] (17-144)

Secondary structure (DSSP, 8-state):
-EEE--S---HHHHHHHHT-SEEEE----SSTTHHHHHHHHHHHHHTT--EEEETHHHHHHHHTSTT-EETTT-TT-SSEEEEEE-TT--EEEEEEEE-SSTTSHHHHHTTT-SEEEEEEEESEEE-GGGSTTTB-TTSSSEEEESSB--SS--TTS-----